Protein AF-L8N1L7-F1 (afdb_monomer)

pLDDT: mean 84.19, std 11.43, range [40.09, 94.0]

Foldseek 3Di:
DAVVLVVLLVVLVVVLCVQVVDPDHPVVVNVVSVVSNVVSVVVNVVVCVVVVNDPDDPD

Organism: NCBI:txid927668

Radius of gyration: 13.42 Å; Cα contacts (8 Å, |Δi|>4): 35; chains: 1; bounding box: 32×22×37 Å

Secondary structure (DSSP, 8-state):
-HHHHHHHHHHHHHHHHHHHTSSS--HHHHHHHHHHHHHHHHHHHHHHHHTT--SS---

Structure (mmCIF, N/CA/C/O backbone):
data_AF-L8N1L7-F1
#
_entry.id   AF-L8N1L7-F1
#
loop_
_atom_site.group_PDB
_atom_site.id
_atom_site.type_symbol
_atom_site.label_atom_id
_atom_site.label_alt_id
_atom_site.label_comp_id
_atom_site.label_asym_id
_atom_site.label_entity_id
_atom_site.label_seq_id
_atom_site.pdbx_PDB_ins_code
_atom_site.Cartn_x
_atom_site.Cartn_y
_atom_site.Cartn_z
_atom_site.occupancy
_atom_site.B_iso_or_equiv
_atom_site.auth_seq_id
_atom_site.auth_comp_id
_atom_site.auth_asym_id
_atom_site.auth_atom_id
_atom_site.pdbx_PDB_model_num
ATOM 1 N N . MET A 1 1 ? -7.859 9.776 10.404 1.00 60.00 1 MET A N 1
ATOM 2 C CA . MET A 1 1 ? -6.741 8.895 9.989 1.00 60.00 1 MET A CA 1
ATOM 3 C C . MET A 1 1 ? -7.185 7.703 9.134 1.00 60.00 1 MET A C 1
ATOM 5 O O . MET A 1 1 ? -6.399 7.219 8.342 1.00 60.00 1 MET A O 1
ATOM 9 N N . THR A 1 2 ? -8.423 7.214 9.233 1.00 70.06 2 THR A N 1
ATOM 10 C CA . THR A 1 2 ? -8.728 5.813 8.889 1.00 70.06 2 THR A CA 1
ATOM 11 C C . THR A 1 2 ? -9.335 5.551 7.518 1.00 70.06 2 THR A C 1
ATOM 13 O O . THR A 1 2 ? -8.922 4.603 6.859 1.00 70.06 2 THR A O 1
ATOM 16 N N . TYR A 1 3 ? -10.192 6.438 7.016 1.00 70.62 3 TYR A N 1
ATOM 17 C CA . TYR A 1 3 ? -10.537 6.450 5.589 1.00 70.62 3 TYR A CA 1
ATOM 18 C C . TYR A 1 3 ? -9.359 6.899 4.712 1.00 70.62 3 TYR A C 1
ATOM 20 O O . TYR A 1 3 ? -9.169 6.360 3.626 1.00 70.62 3 TYR A O 1
ATOM 28 N N . ALA A 1 4 ? -8.513 7.797 5.230 1.00 82.75 4 ALA A N 1
ATOM 29 C CA . ALA A 1 4 ? -7.311 8.267 4.543 1.00 82.75 4 ALA A CA 1
ATOM 30 C C . ALA A 1 4 ? -6.309 7.129 4.270 1.00 82.75 4 ALA A C 1
ATOM 32 O O . ALA A 1 4 ? -5.756 7.055 3.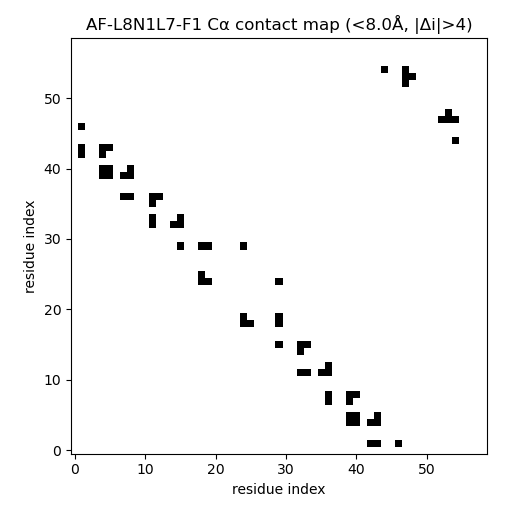179 1.00 82.75 4 ALA A O 1
ATOM 33 N N . ASN A 1 5 ? -6.123 6.196 5.212 1.00 82.81 5 ASN A N 1
ATOM 34 C CA . ASN A 1 5 ? -5.240 5.042 5.003 1.00 82.81 5 ASN A CA 1
ATOM 35 C C . ASN A 1 5 ? -5.793 4.067 3.954 1.00 82.81 5 ASN A C 1
ATOM 37 O O . ASN A 1 5 ? -5.034 3.569 3.127 1.00 82.81 5 ASN A O 1
ATOM 41 N N . LEU A 1 6 ? -7.108 3.821 3.940 1.00 83.12 6 LEU A N 1
ATOM 42 C CA . LEU A 1 6 ? -7.736 2.986 2.910 1.00 83.12 6 LEU A CA 1
ATOM 43 C C . LEU A 1 6 ? -7.609 3.616 1.516 1.00 83.12 6 LEU A C 1
ATOM 45 O O . LEU A 1 6 ? -7.312 2.923 0.543 1.00 83.12 6 LEU A O 1
ATOM 49 N N . GLU A 1 7 ? -7.826 4.925 1.413 1.00 86.94 7 GLU A N 1
ATOM 50 C CA . GLU A 1 7 ? -7.629 5.678 0.175 1.00 86.94 7 GLU A CA 1
ATOM 51 C C . GLU A 1 7 ? -6.168 5.612 -0.282 1.00 86.94 7 GLU A C 1
ATOM 53 O O . GLU A 1 7 ? -5.896 5.285 -1.435 1.00 86.94 7 GLU A O 1
ATOM 58 N N . ARG A 1 8 ? -5.218 5.785 0.640 1.00 89.25 8 ARG A N 1
ATOM 59 C CA . ARG A 1 8 ? -3.784 5.698 0.355 1.00 89.25 8 ARG A CA 1
ATOM 60 C C . ARG A 1 8 ? -3.358 4.307 -0.115 1.00 89.25 8 ARG A C 1
ATOM 62 O O . ARG A 1 8 ? -2.610 4.204 -1.083 1.00 89.25 8 ARG A O 1
ATOM 69 N N . VAL A 1 9 ? -3.901 3.240 0.482 1.00 88.56 9 VAL A N 1
ATOM 70 C CA . VAL A 1 9 ? -3.707 1.857 0.005 1.00 88.56 9 VAL A CA 1
ATOM 71 C C . VAL A 1 9 ? -4.198 1.697 -1.438 1.00 88.56 9 VAL A C 1
ATOM 73 O O . VAL A 1 9 ? -3.513 1.091 -2.263 1.00 88.56 9 VAL A O 1
ATOM 76 N N . ARG A 1 10 ? -5.372 2.248 -1.774 1.00 89.50 10 ARG A N 1
ATOM 77 C CA . ARG A 1 10 ? -5.915 2.185 -3.143 1.00 89.50 10 ARG A CA 1
ATOM 78 C C . ARG A 1 10 ? -5.029 2.937 -4.135 1.00 89.50 10 ARG A C 1
ATOM 80 O O . ARG A 1 10 ? -4.734 2.390 -5.197 1.00 89.50 10 ARG A O 1
ATOM 87 N N . THR A 1 11 ? -4.573 4.134 -3.774 1.00 92.25 11 THR A N 1
ATOM 88 C CA . THR A 1 11 ? -3.692 4.963 -4.607 1.00 92.25 11 THR A CA 1
ATOM 89 C C . THR A 1 11 ? -2.348 4.284 -4.861 1.00 92.25 11 THR A C 1
ATOM 91 O O . THR A 1 11 ? -1.953 4.136 -6.015 1.00 92.25 11 THR A O 1
ATOM 94 N N . LEU A 1 12 ? -1.684 3.780 -3.815 1.00 90.94 12 LEU A N 1
ATOM 95 C CA . LEU A 1 12 ? -0.401 3.078 -3.942 1.00 90.94 12 LEU A CA 1
ATOM 96 C C . LEU A 1 12 ? -0.523 1.828 -4.817 1.00 90.94 12 LEU A C 1
ATOM 98 O O . LEU A 1 12 ? 0.324 1.583 -5.672 1.00 90.94 12 LEU A O 1
ATOM 102 N N . ARG A 1 13 ? -1.619 1.067 -4.683 1.00 90.94 13 ARG A N 1
ATOM 103 C CA . ARG A 1 13 ? -1.879 -0.086 -5.555 1.00 90.94 13 ARG A CA 1
ATOM 104 C C . ARG A 1 13 ? -1.980 0.326 -7.027 1.00 9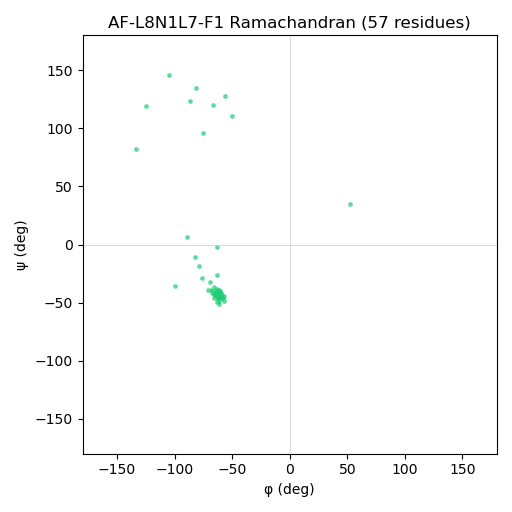0.94 13 ARG A C 1
ATOM 106 O O . ARG A 1 13 ? -1.444 -0.376 -7.880 1.00 90.94 13 ARG A O 1
ATOM 113 N N . GLN A 1 14 ? -2.657 1.432 -7.338 1.00 92.69 14 GLN A N 1
ATOM 114 C CA . GLN A 1 14 ? -2.750 1.926 -8.716 1.00 92.69 14 GLN A CA 1
ATOM 115 C C . GLN A 1 14 ? -1.397 2.402 -9.255 1.00 92.69 14 GLN A C 1
ATOM 117 O O . GLN A 1 14 ? -1.074 2.104 -10.403 1.00 92.69 14 GLN A O 1
ATOM 122 N N . GLN A 1 15 ? -0.595 3.080 -8.431 1.00 90.31 15 GLN A N 1
ATOM 123 C CA . GLN A 1 15 ? 0.744 3.544 -8.805 1.00 90.31 15 GLN A CA 1
ATOM 124 C C . GLN A 1 15 ? 1.704 2.381 -9.072 1.00 90.31 15 GLN A C 1
ATOM 126 O O . GLN A 1 15 ? 2.377 2.381 -10.097 1.00 90.31 15 GLN A O 1
ATOM 131 N N . ILE A 1 16 ? 1.697 1.343 -8.229 1.00 89.94 16 ILE A N 1
ATOM 132 C CA . ILE A 1 16 ? 2.485 0.121 -8.450 1.00 89.94 16 ILE A CA 1
ATOM 133 C C . ILE A 1 16 ? 2.090 -0.550 -9.769 1.00 89.94 16 ILE A C 1
ATOM 135 O O . ILE A 1 16 ? 2.960 -0.939 -10.545 1.00 89.94 16 ILE A O 1
ATOM 139 N N . ILE A 1 17 ? 0.788 -0.679 -10.050 1.00 89.44 17 ILE A N 1
ATOM 140 C CA . ILE A 1 17 ? 0.313 -1.251 -11.320 1.00 89.44 17 ILE A CA 1
ATOM 141 C C . ILE A 1 17 ? 0.786 -0.404 -12.505 1.00 89.44 17 ILE A C 1
ATOM 143 O O . ILE A 1 17 ? 1.229 -0.966 -13.498 1.00 89.44 17 ILE A O 1
ATOM 147 N N . ALA A 1 18 ? 0.700 0.925 -12.422 1.00 89.38 18 ALA A N 1
ATOM 148 C CA . ALA A 1 18 ? 1.155 1.809 -13.493 1.00 89.38 18 ALA A CA 1
ATOM 149 C C . ALA A 1 18 ? 2.665 1.671 -13.747 1.00 89.38 18 ALA A C 1
ATOM 151 O O . ALA A 1 18 ? 3.071 1.484 -14.891 1.00 89.38 18 ALA A O 1
ATOM 152 N N . GLU A 1 19 ? 3.468 1.678 -12.683 1.00 88.00 19 GLU A N 1
ATOM 153 C CA . GLU A 1 19 ? 4.929 1.562 -12.747 1.00 88.00 19 GLU A CA 1
ATOM 154 C C . GLU A 1 19 ? 5.370 0.208 -13.325 1.00 88.00 19 GLU A C 1
ATOM 156 O O . GLU A 1 19 ? 6.255 0.133 -14.170 1.00 88.00 19 GLU A O 1
ATOM 161 N N . THR A 1 20 ? 4.697 -0.877 -12.933 1.00 88.31 20 THR A N 1
ATOM 162 C CA . THR A 1 20 ? 5.030 -2.245 -13.375 1.00 88.31 20 THR A CA 1
ATOM 163 C C . THR A 1 20 ? 4.454 -2.627 -14.740 1.00 88.31 20 THR A C 1
ATOM 165 O O . THR A 1 20 ? 4.831 -3.655 -15.300 1.00 88.31 20 THR A O 1
ATOM 168 N N . LYS A 1 21 ? 3.542 -1.824 -15.304 1.00 87.06 21 LYS A N 1
ATOM 169 C CA . LYS A 1 21 ? 2.899 -2.103 -16.599 1.00 87.06 21 LYS A CA 1
ATOM 170 C C . LYS A 1 21 ? 3.790 -1.765 -17.799 1.00 87.06 21 LYS A C 1
ATOM 172 O O . LYS A 1 21 ? 3.524 -2.242 -18.903 1.00 87.06 21 LYS A O 1
ATOM 177 N N . HIS A 1 22 ? 4.826 -0.953 -17.609 1.00 74.94 22 HIS A N 1
ATOM 178 C CA . HIS A 1 22 ? 5.723 -0.517 -18.677 1.00 74.94 22 HIS A CA 1
ATOM 179 C C . HIS A 1 22 ? 7.070 -1.254 -18.602 1.00 74.94 22 HIS A C 1
ATOM 181 O O . HIS A 1 22 ? 7.548 -1.587 -17.525 1.00 74.94 22 HIS A O 1
ATOM 187 N N . GLY A 1 23 ? 7.682 -1.538 -19.761 1.00 72.88 23 GLY A N 1
ATOM 188 C CA . GLY A 1 23 ? 8.840 -2.443 -19.899 1.00 72.88 23 GLY A CA 1
ATOM 189 C C . GLY A 1 23 ? 10.136 -2.026 -19.185 1.00 72.88 23 GLY A C 1
ATOM 190 O O . GLY A 1 23 ? 11.104 -2.778 -19.219 1.00 72.88 23 GLY A O 1
ATOM 191 N N . PHE A 1 24 ? 10.151 -0.864 -18.530 1.00 79.00 24 PHE A N 1
ATOM 192 C CA . PHE A 1 24 ? 11.225 -0.390 -17.660 1.00 79.00 24 PHE A CA 1
ATOM 193 C C . PHE A 1 24 ? 10.611 0.152 -16.367 1.00 79.00 24 PHE A C 1
ATOM 195 O O . PHE A 1 24 ? 10.384 1.351 -16.245 1.00 79.00 24 PHE A O 1
ATOM 202 N N . ALA A 1 25 ? 10.309 -0.745 -15.430 1.00 85.56 25 ALA A N 1
ATOM 203 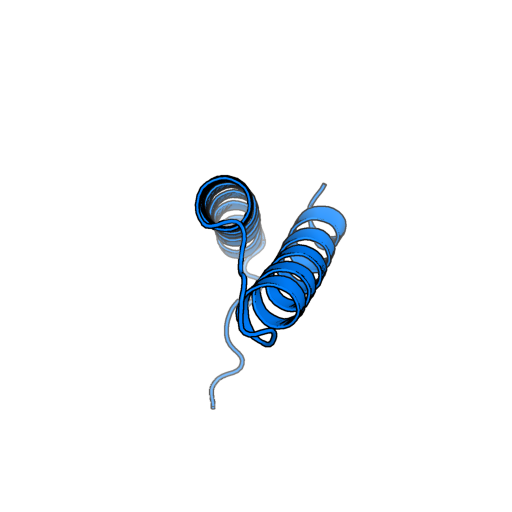C CA . ALA A 1 25 ? 9.857 -0.372 -14.094 1.00 85.56 25 ALA A CA 1
ATOM 204 C C . ALA A 1 25 ? 11.057 -0.007 -13.209 1.00 85.56 25 ALA A C 1
ATOM 206 O O . ALA A 1 25 ? 12.044 -0.752 -1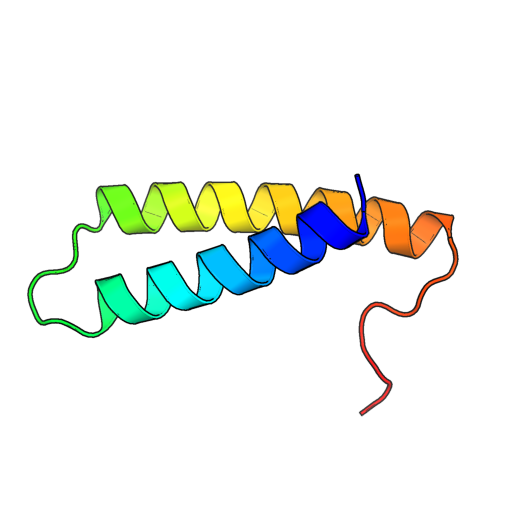3.166 1.00 85.56 25 ALA A O 1
ATOM 207 N N . ASP A 1 26 ? 10.965 1.090 -12.456 1.00 89.50 26 ASP A N 1
ATOM 208 C CA . ASP A 1 26 ? 11.906 1.355 -11.367 1.00 89.50 26 ASP A CA 1
ATOM 209 C C . ASP A 1 26 ? 11.569 0.457 -10.166 1.00 89.50 26 ASP A C 1
ATOM 211 O O . ASP A 1 26 ? 10.719 0.762 -9.327 1.00 89.50 26 ASP A O 1
ATOM 215 N N . TRP A 1 27 ? 12.260 -0.679 -10.062 1.00 88.75 27 TRP A N 1
ATOM 216 C CA . TRP A 1 27 ? 12.033 -1.649 -8.989 1.00 88.75 27 TRP A CA 1
ATOM 217 C C . TRP A 1 27 ? 12.339 -1.108 -7.587 1.00 88.75 27 TRP A C 1
ATOM 219 O O . TRP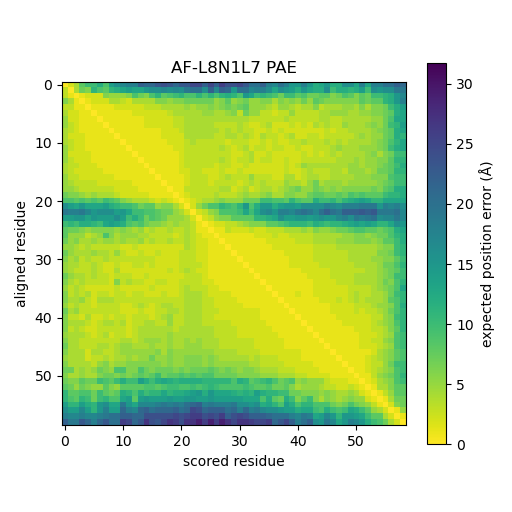 A 1 27 ? 11.711 -1.554 -6.625 1.00 88.75 27 TRP A O 1
ATOM 229 N N . ASN A 1 28 ? 13.227 -0.118 -7.452 1.00 91.69 28 ASN A N 1
ATOM 230 C CA . ASN A 1 28 ? 13.476 0.523 -6.159 1.00 91.69 28 ASN A CA 1
ATOM 231 C C . ASN A 1 28 ? 12.284 1.392 -5.746 1.00 91.69 28 ASN A C 1
ATOM 233 O O . ASN A 1 28 ? 11.912 1.426 -4.570 1.00 91.69 28 ASN A O 1
ATOM 237 N N . LEU A 1 29 ? 11.669 2.089 -6.705 1.00 90.50 29 LEU A N 1
ATOM 238 C CA . LEU A 1 29 ? 10.441 2.848 -6.479 1.00 90.50 29 LEU A CA 1
ATOM 239 C C . LEU A 1 29 ? 9.270 1.914 -6.150 1.00 90.50 29 LEU A C 1
ATOM 241 O O . LEU A 1 29 ? 8.561 2.146 -5.170 1.00 90.50 29 LEU A O 1
ATOM 245 N N . VAL A 1 30 ? 9.106 0.824 -6.905 1.00 90.19 30 VAL A N 1
ATOM 246 C CA . VAL A 1 30 ? 8.081 -0.200 -6.641 1.00 90.19 30 VAL A CA 1
ATOM 247 C C . VAL A 1 30 ? 8.227 -0.780 -5.237 1.00 90.19 30 VAL A C 1
ATOM 249 O O . VAL A 1 30 ? 7.230 -0.880 -4.522 1.00 90.19 30 VAL A O 1
ATOM 252 N N . GLN A 1 31 ? 9.449 -1.104 -4.805 1.00 90.88 31 GLN A N 1
ATOM 253 C CA . GLN A 1 31 ? 9.695 -1.622 -3.459 1.00 90.88 31 GLN A CA 1
ATOM 254 C C . GLN A 1 31 ? 9.275 -0.621 -2.373 1.00 90.88 31 GLN A C 1
ATOM 256 O O . GLN A 1 31 ? 8.542 -0.991 -1.459 1.00 90.88 31 GLN A O 1
ATOM 261 N N . LYS A 1 32 ? 9.637 0.662 -2.506 1.00 94.00 32 LYS A N 1
ATOM 262 C CA . LYS A 1 32 ? 9.206 1.706 -1.557 1.00 94.00 32 LYS A CA 1
ATOM 263 C C . LYS A 1 32 ? 7.683 1.839 -1.492 1.00 94.00 32 LYS A C 1
ATOM 265 O O . LYS A 1 32 ? 7.125 1.971 -0.405 1.00 94.00 32 LYS A O 1
ATOM 270 N N . MET A 1 33 ? 7.006 1.783 -2.641 1.00 92.81 33 MET A N 1
ATOM 271 C CA . MET A 1 33 ? 5.543 1.845 -2.694 1.00 92.81 33 MET A CA 1
ATOM 272 C C . MET A 1 33 ? 4.893 0.619 -2.041 1.00 92.81 33 MET A C 1
ATOM 274 O O . MET A 1 33 ? 3.858 0.758 -1.390 1.00 92.81 33 MET A O 1
ATOM 278 N N . LEU A 1 34 ? 5.490 -0.569 -2.180 1.00 92.19 34 LEU A N 1
ATOM 279 C CA . LEU A 1 34 ? 5.028 -1.792 -1.516 1.00 92.19 34 LEU A CA 1
ATOM 280 C C . LEU A 1 34 ? 5.206 -1.724 0.006 1.00 92.19 34 LEU A C 1
ATOM 282 O O . LEU A 1 34 ? 4.287 -2.095 0.740 1.00 92.19 34 LEU A O 1
ATOM 286 N N . ASP A 1 35 ? 6.334 -1.201 0.484 1.00 93.19 35 ASP A N 1
ATOM 287 C CA . ASP A 1 35 ? 6.573 -1.001 1.916 1.00 93.19 35 ASP A CA 1
ATOM 288 C C . ASP A 1 35 ? 5.552 -0.014 2.509 1.00 93.19 35 ASP A C 1
ATOM 290 O O . ASP A 1 35 ? 4.925 -0.287 3.538 1.00 93.19 35 ASP A O 1
ATOM 294 N N . GLU A 1 36 ? 5.299 1.105 1.819 1.00 93.25 36 GLU A N 1
ATOM 295 C CA . GLU A 1 36 ? 4.290 2.085 2.233 1.00 93.25 36 GLU A CA 1
ATOM 296 C C . GLU A 1 36 ? 2.871 1.487 2.212 1.00 93.25 36 GLU A C 1
ATOM 298 O O . GLU A 1 36 ? 2.078 1.719 3.134 1.00 93.25 36 GLU A O 1
ATOM 303 N N . LEU A 1 37 ? 2.548 0.676 1.199 1.00 92.31 37 LEU A N 1
ATOM 304 C CA . LEU A 1 37 ? 1.270 -0.028 1.089 1.00 92.31 37 LEU A CA 1
ATOM 305 C C . LEU A 1 37 ? 1.047 -0.940 2.301 1.00 92.31 37 LEU A C 1
ATOM 307 O O . LEU A 1 37 ? -0.035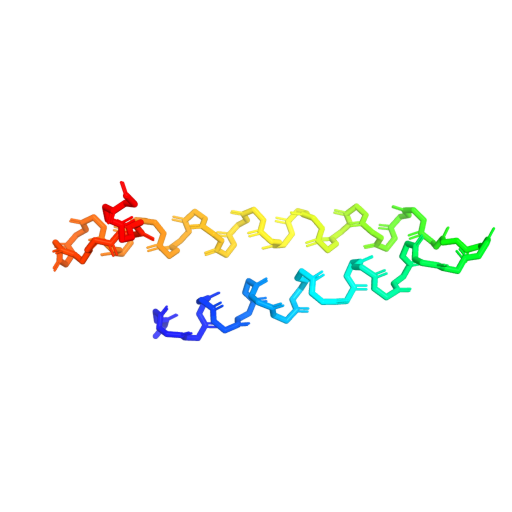 -0.923 2.894 1.00 92.31 37 LEU A O 1
ATOM 311 N N . MET A 1 38 ? 2.069 -1.708 2.690 1.00 92.69 38 MET A N 1
ATOM 312 C CA . MET A 1 38 ? 2.002 -2.633 3.820 1.00 92.69 38 MET A CA 1
ATOM 313 C C . MET A 1 38 ? 1.746 -1.896 5.138 1.00 92.69 38 MET A C 1
ATOM 315 O O . MET A 1 38 ? 0.868 -2.305 5.903 1.00 92.69 38 MET A O 1
ATOM 319 N N . ILE A 1 39 ? 2.450 -0.786 5.383 1.00 93.12 39 ILE A N 1
ATOM 320 C CA . ILE A 1 39 ? 2.272 0.033 6.592 1.00 93.12 39 ILE A CA 1
ATOM 321 C C . ILE A 1 39 ? 0.844 0.590 6.660 1.00 93.12 39 ILE A C 1
ATOM 323 O O . ILE A 1 39 ? 0.154 0.414 7.668 1.00 93.12 39 ILE A O 1
ATOM 327 N N . ASN A 1 40 ? 0.364 1.217 5.581 1.00 89.06 40 ASN A N 1
ATOM 328 C CA . ASN A 1 40 ? -0.981 1.800 5.552 1.00 89.06 40 ASN A CA 1
ATOM 329 C C . ASN A 1 40 ? -2.072 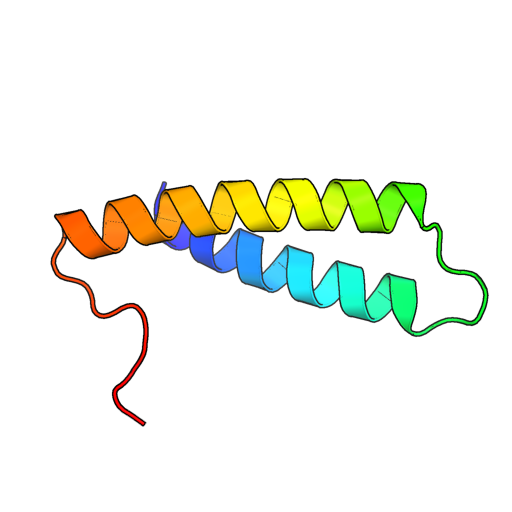0.729 5.704 1.00 89.06 40 ASN A C 1
ATOM 331 O O . ASN A 1 40 ? -3.061 0.940 6.412 1.00 89.06 40 ASN A O 1
ATOM 335 N N . HIS A 1 41 ? -1.875 -0.442 5.095 1.00 89.94 41 HIS A N 1
ATOM 336 C CA . HIS A 1 41 ? -2.786 -1.572 5.231 1.00 89.94 41 HIS A CA 1
ATOM 337 C C . HIS A 1 41 ? -2.832 -2.102 6.671 1.00 89.94 41 HIS A C 1
ATOM 339 O O . HIS A 1 41 ? -3.917 -2.346 7.197 1.00 89.94 41 HIS A O 1
ATOM 345 N N . GLN A 1 42 ? -1.686 -2.243 7.346 1.00 90.62 42 GLN A N 1
ATOM 346 C CA . GLN A 1 42 ? -1.637 -2.667 8.750 1.00 90.62 42 GLN A CA 1
ATOM 347 C C . GLN A 1 42 ? -2.337 -1.671 9.679 1.00 90.62 42 GLN A C 1
ATOM 349 O O . GLN A 1 42 ? -3.123 -2.079 10.536 1.00 90.62 42 GLN A O 1
ATOM 354 N N . GLN A 1 43 ? -2.112 -0.371 9.484 1.00 89.94 43 GLN A N 1
ATOM 355 C CA . GLN A 1 43 ? -2.785 0.670 10.262 1.00 89.94 43 GLN A CA 1
ATOM 356 C C . GLN A 1 43 ? -4.304 0.652 10.047 1.00 89.94 43 GLN A C 1
ATOM 358 O O . GLN A 1 43 ? -5.067 0.768 11.008 1.00 89.94 43 GLN A O 1
ATOM 363 N N . TYR A 1 44 ? -4.756 0.477 8.800 1.00 87.00 44 TYR A N 1
ATOM 364 C CA . TYR A 1 44 ? -6.183 0.353 8.501 1.00 87.00 44 TYR A CA 1
ATOM 365 C C . TYR A 1 44 ? -6.786 -0.917 9.111 1.00 87.00 44 TYR A C 1
ATOM 367 O O . TYR A 1 44 ? -7.851 -0.849 9.719 1.00 87.00 44 TYR A O 1
ATOM 375 N N . LYS A 1 45 ? -6.081 -2.054 9.028 1.00 88.00 45 LYS A N 1
ATOM 376 C CA . LYS A 1 45 ? -6.490 -3.315 9.658 1.00 88.00 45 LYS A CA 1
ATOM 377 C C . LYS A 1 45 ? -6.675 -3.153 11.165 1.00 88.00 45 LYS A C 1
ATOM 379 O O . LYS A 1 45 ? -7.711 -3.545 11.687 1.00 88.00 45 LYS A O 1
ATOM 384 N N . TYR A 1 46 ? -5.702 -2.547 11.847 1.00 88.81 46 TYR A N 1
ATOM 385 C CA . TYR A 1 46 ? -5.777 -2.300 13.289 1.00 88.81 46 TYR A CA 1
ATOM 386 C C . TYR A 1 46 ? -7.005 -1.464 13.664 1.00 88.81 46 TYR A C 1
ATOM 388 O O . TYR A 1 46 ? -7.744 -1.818 14.583 1.00 88.81 46 TYR A O 1
ATOM 396 N N . PHE A 1 47 ? -7.259 -0.385 12.923 1.00 87.50 47 PHE A N 1
ATOM 397 C CA . PHE A 1 47 ? -8.456 0.421 13.127 1.00 87.50 47 PHE A CA 1
ATOM 398 C C . PHE A 1 47 ? -9.742 -0.367 12.889 1.00 87.50 47 PHE A C 1
ATOM 400 O O . PHE A 1 47 ? -10.634 -0.328 13.726 1.00 87.50 47 PHE A O 1
ATOM 407 N N . ALA A 1 48 ? -9.845 -1.084 11.772 1.00 86.31 48 ALA A N 1
ATOM 408 C CA . ALA A 1 48 ? -11.062 -1.803 11.430 1.00 86.31 48 ALA A CA 1
ATOM 409 C C . ALA A 1 48 ? -11.402 -2.874 12.475 1.00 86.31 48 ALA A C 1
ATOM 411 O O . ALA A 1 48 ? -12.557 -2.981 12.874 1.00 86.31 48 ALA A O 1
ATOM 412 N N . THR A 1 49 ? -10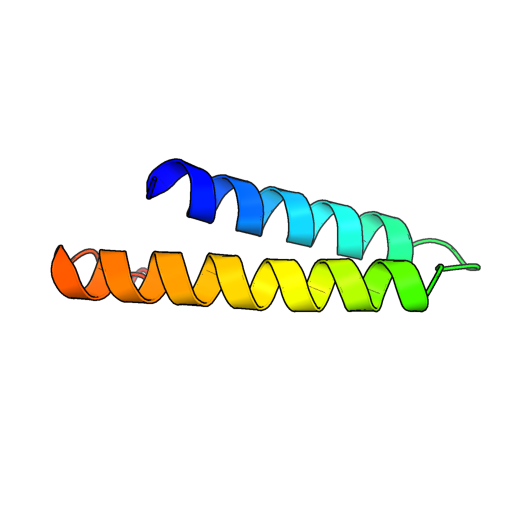.398 -3.586 13.002 1.00 87.31 49 THR A N 1
ATOM 413 C CA . THR A 1 49 ? -10.585 -4.511 14.129 1.00 87.31 49 THR A CA 1
ATOM 414 C C . THR A 1 49 ? -11.107 -3.792 15.373 1.00 87.31 49 THR A C 1
ATOM 416 O O . THR A 1 49 ? -12.032 -4.283 16.013 1.00 87.31 49 THR A O 1
ATOM 419 N N . LYS A 1 50 ? -10.540 -2.629 15.722 1.00 88.19 50 LYS A N 1
ATOM 420 C CA . LYS A 1 50 ? -10.962 -1.851 16.897 1.00 88.19 50 LYS A CA 1
ATOM 421 C C . LYS A 1 50 ? -12.406 -1.356 16.778 1.00 88.19 50 LYS A C 1
ATOM 423 O O . LYS A 1 50 ? -13.144 -1.391 17.754 1.00 88.19 50 LYS A O 1
ATOM 428 N N . GLU A 1 51 ? -12.798 -0.913 15.590 1.00 86.25 51 GLU A N 1
ATOM 429 C CA . GLU A 1 51 ? -14.130 -0.363 15.329 1.00 86.25 51 GLU A CA 1
ATOM 430 C C . GLU A 1 51 ? -15.155 -1.428 14.903 1.00 86.25 51 GLU A C 1
ATOM 432 O O . GLU A 1 51 ? -16.271 -1.084 14.519 1.00 86.25 51 GLU A O 1
ATOM 437 N N . ASN A 1 52 ? -14.790 -2.717 14.936 1.00 84.81 52 ASN A N 1
ATOM 438 C CA . ASN A 1 52 ? -15.612 -3.831 14.453 1.00 84.81 52 ASN A CA 1
ATOM 439 C C . ASN A 1 52 ? -16.126 -3.633 13.007 1.00 84.81 52 ASN A C 1
ATOM 441 O O . ASN A 1 52 ? -17.238 -4.020 12.648 1.00 84.81 52 ASN A O 1
ATOM 445 N N . ILE A 1 53 ? -15.309 -2.995 12.168 1.00 83.19 53 ILE A N 1
ATOM 446 C CA . ILE A 1 53 ? -15.572 -2.792 10.745 1.00 83.19 53 ILE A CA 1
ATOM 447 C C . ILE A 1 53 ? -15.068 -4.027 10.002 1.00 83.19 53 ILE A C 1
ATOM 449 O O . ILE A 1 53 ? -13.887 -4.370 10.075 1.00 83.19 53 ILE A O 1
ATOM 453 N N . SER A 1 54 ? -15.946 -4.673 9.236 1.00 76.94 54 SER A N 1
ATOM 454 C CA . SER A 1 54 ? -15.527 -5.790 8.391 1.00 76.94 54 SER A CA 1
ATOM 455 C C . SER A 1 54 ? -14.587 -5.313 7.275 1.00 76.94 54 SER A C 1
ATOM 457 O O . SER A 1 54 ? -14.947 -4.468 6.453 1.00 76.94 54 SER A O 1
ATOM 459 N N . LEU A 1 55 ? -13.366 -5.856 7.257 1.00 66.75 55 LEU A N 1
ATOM 460 C CA . LEU A 1 55 ? -12.320 -5.539 6.274 1.00 66.75 55 LEU A CA 1
ATOM 461 C C . LEU A 1 55 ? -12.559 -6.186 4.910 1.00 66.75 55 LEU A C 1
ATOM 463 O O . LEU A 1 55 ? -12.140 -5.655 3.881 1.00 66.75 55 LEU A O 1
ATOM 467 N N . TYR A 1 56 ? -13.227 -7.333 4.913 1.00 65.44 56 TYR A N 1
ATOM 468 C CA . TYR A 1 56 ? -13.544 -8.112 3.732 1.00 65.44 56 TYR A CA 1
ATOM 469 C C . TYR A 1 56 ? -15.051 -8.305 3.751 1.00 65.44 56 TYR A C 1
ATOM 471 O O . TYR A 1 56 ? -15.589 -8.863 4.704 1.00 65.44 56 TYR A O 1
ATOM 479 N N . ARG A 1 57 ? -15.754 -7.816 2.724 1.00 54.19 57 ARG A N 1
ATOM 480 C CA . ARG A 1 57 ? -17.131 -8.277 2.521 1.00 54.19 57 ARG A CA 1
ATOM 481 C C . ARG A 1 57 ? -17.056 -9.795 2.407 1.00 54.19 57 ARG A C 1
ATOM 483 O O . ARG A 1 57 ? -16.229 -10.275 1.634 1.00 54.19 57 ARG A O 1
ATOM 490 N N . GLU A 1 58 ? -17.856 -10.498 3.204 1.00 46.69 58 GLU A N 1
ATOM 491 C CA . GLU A 1 58 ? -18.099 -11.923 3.001 1.00 46.69 58 GLU A CA 1
ATOM 492 C C . GLU A 1 58 ? -18.486 -12.082 1.529 1.00 46.69 58 GLU A C 1
ATOM 494 O O . GLU A 1 58 ? -19.469 -11.497 1.068 1.00 46.69 58 GLU A O 1
ATOM 499 N N . SER A 1 59 ? -17.586 -12.704 0.775 1.00 40.09 59 SER A N 1
ATOM 500 C CA . SER A 1 59 ? -17.769 -13.052 -0.629 1.00 40.09 59 SER A CA 1
ATOM 501 C C . SER A 1 59 ? -18.640 -14.285 -0.736 1.00 40.09 59 SER A C 1
ATOM 503 O O . SER A 1 59 ? -18.301 -15.248 -0.009 1.00 40.09 59 SER A O 1
#

Solvent-accessible surface area (backbone atoms only — not comparable to full-atom value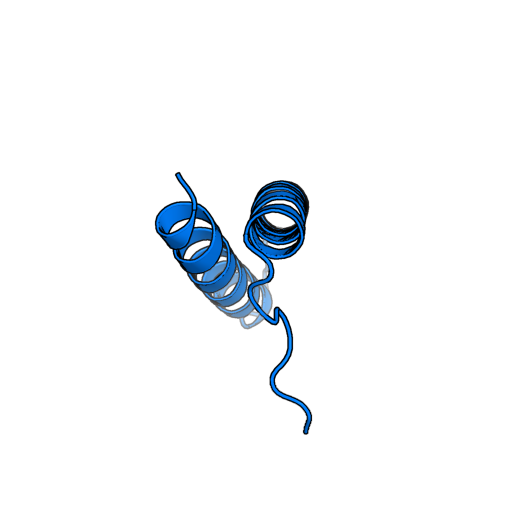s): 3402 Å² total; per-residue (Å²): 118,57,68,60,25,52,51,48,33,54,51,40,53,52,50,46,51,58,46,65,71,43,102,77,48,61,63,72,59,44,50,54,43,51,54,52,32,52,53,31,46,51,55,32,50,56,49,27,63,75,70,72,45,78,90,62,78,88,123

Mean predicted aligned error: 5.8 Å

Sequence (59 aa):
MTYANLERVRTLRQQIIAETKHGFADWNLVQKMLDELMINHQQYKYFATKENISLYRES

Nearest PDB structures (foldseek):
  3lay-assembly1_G  TM=9.077E-01  e=1.217E+00  Salmonella enterica subsp. enterica serovar Typhimurium
  4atm-assembly1_A-2  TM=8.341E-01  e=3.262E+00  Homo sapiens
  2efl-assembly1_A-2  TM=7.526E-01  e=4.532E+00  Homo sapiens